Protein AF-A0A2P1G3Q3-F1 (afdb_monomer_lite)

Foldseek 3Di:
DPPVVVVVVVVVVVVVVVVPDQDFDADDDDDRWTWGWDDDPPQQKIWTQTDLDPFKDFDDKDKCPCVVVVVHDAPDPFKIKIFTKIWGDDDPDDIDIDGQKIKIKGLDPDDDPQWAWLDDDPSITITIHGCDLVNVVVVCVVVVVDDPVVNVVVNVVNVSCVVSSVRRSVRMDGHDD

pLDDT: mean 75.03, std 15.52, range [39.09, 95.56]

Radius of gyration: 19.31 Å; chains: 1; bounding box: 64×49×43 Å

Sequence (177 aa):
MKKKVFISVLLLLSILTLTSCNRKEKNMETNNRDYYLYKNDVYGFTLEIPEWNYNIQLFNVNDDSDSEKYGYEKQNDDATTINFMILRREKDLDISFYTAFELIVSEKSNLDSNLIKLGEKDGKTYYYKELKEDDVMKEIKDRKDSDDKYIARIKNLIKELEPMHKEIMNSFKFIDA

Secondary structure (DSSP, 8-state):
--HHHHHHHHHHHHHHTTS----EE--SSS----EEEEEETTTTEEEEEE--BTTEEEEEEEEGGGHHHHT---SBTTEEEEEEEEEE--SSS--EEEEEEEEEEESSS---TTSEEEEEETTEEEEEEE--HHHHHHHHHHTT---HHHHHHHHHHHHHHHHHHHHHHHH-EEPP-

Structure (mmCIF, N/CA/C/O backbone):
data_AF-A0A2P1G3Q3-F1
#
_entry.id   AF-A0A2P1G3Q3-F1
#
loop_
_atom_site.group_PDB
_atom_site.id
_atom_site.type_symbol
_atom_site.label_atom_id
_atom_site.label_alt_id
_atom_site.label_comp_id
_atom_site.label_asym_id
_atom_site.label_entity_id
_atom_site.label_seq_id
_atom_site.pdbx_PDB_ins_code
_atom_site.Cartn_x
_atom_site.Cartn_y
_atom_site.Cartn_z
_atom_site.occupancy
_atom_site.B_iso_or_equiv
_atom_site.auth_seq_id
_atom_site.auth_comp_id
_atom_site.auth_asym_id
_atom_site.auth_atom_id
_atom_site.pdbx_PDB_model_num
ATOM 1 N N . MET A 1 1 ? -42.011 -30.951 -9.380 1.00 48.34 1 MET A N 1
ATOM 2 C CA . MET A 1 1 ? -41.636 -29.620 -8.840 1.00 48.34 1 MET A CA 1
ATOM 3 C C . MET A 1 1 ? -40.128 -29.431 -8.571 1.00 48.34 1 MET A C 1
ATOM 5 O O . MET A 1 1 ? -39.776 -28.473 -7.907 1.00 48.34 1 MET A O 1
ATOM 9 N N . LYS A 1 2 ? -39.208 -30.253 -9.117 1.00 48.69 2 LYS A N 1
ATOM 10 C CA . LYS A 1 2 ? -37.757 -30.142 -8.818 1.00 48.69 2 LYS A CA 1
ATOM 11 C C . LYS A 1 2 ? -36.919 -29.365 -9.856 1.00 48.69 2 LYS A C 1
ATOM 13 O O . LYS A 1 2 ? -35.884 -28.822 -9.507 1.00 48.69 2 LYS A O 1
ATOM 18 N N . LYS A 1 3 ? -37.377 -29.247 -11.113 1.00 47.38 3 LYS A N 1
ATOM 19 C CA . LYS A 1 3 ? -36.618 -28.565 -12.188 1.00 47.38 3 LYS A CA 1
ATOM 20 C C . LYS A 1 3 ? -36.733 -27.030 -12.182 1.00 47.38 3 LYS A C 1
ATOM 22 O O . LYS A 1 3 ? -35.817 -26.362 -12.637 1.00 47.38 3 LYS A O 1
ATOM 27 N N . LYS A 1 4 ? -37.826 -26.466 -11.646 1.00 48.50 4 LYS A N 1
ATOM 28 C CA . LYS A 1 4 ? -38.052 -25.004 -11.617 1.00 48.50 4 LYS A CA 1
ATOM 29 C C . LYS A 1 4 ? -37.240 -24.289 -10.527 1.00 48.50 4 LYS A C 1
ATOM 31 O O . LYS A 1 4 ? -36.792 -23.174 -10.747 1.00 48.50 4 LYS A O 1
ATOM 36 N N . VAL A 1 5 ? -36.999 -24.955 -9.393 1.00 56.22 5 VAL A N 1
ATOM 37 C CA . VAL A 1 5 ? -36.184 -24.410 -8.290 1.00 56.22 5 VAL A CA 1
ATOM 38 C C . VAL A 1 5 ? -34.711 -24.311 -8.69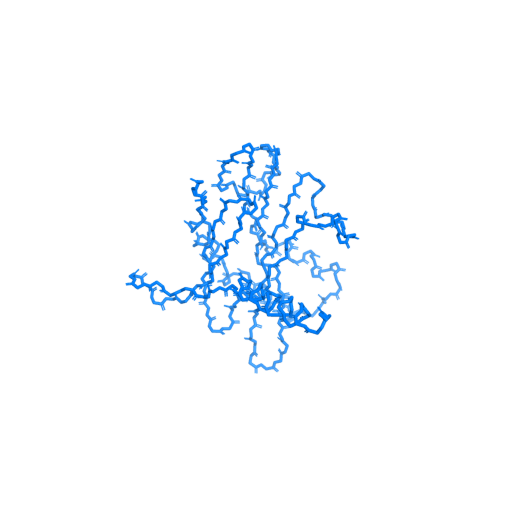6 1.00 56.22 5 VAL A C 1
ATOM 40 O O . VAL A 1 5 ? -34.056 -23.322 -8.395 1.00 56.22 5 VAL A O 1
ATOM 43 N N . PHE A 1 6 ? -34.215 -25.286 -9.464 1.00 54.47 6 PHE A N 1
ATOM 44 C CA . PHE A 1 6 ? -32.812 -25.330 -9.884 1.00 54.47 6 PHE A CA 1
ATOM 45 C C . PHE A 1 6 ? -32.426 -24.155 -10.794 1.00 54.47 6 PHE A C 1
ATOM 47 O O . PHE A 1 6 ? -31.353 -23.583 -10.645 1.00 54.47 6 PHE A O 1
ATOM 54 N N . ILE A 1 7 ? -33.333 -23.747 -11.689 1.00 60.00 7 ILE A N 1
ATOM 55 C CA . ILE A 1 7 ? -33.115 -22.609 -12.594 1.00 60.00 7 ILE A CA 1
ATOM 56 C C . ILE A 1 7 ? -33.114 -21.287 -11.815 1.00 60.00 7 ILE A C 1
ATOM 58 O O . ILE A 1 7 ? -32.296 -20.419 -12.097 1.00 60.00 7 ILE A O 1
ATOM 62 N N . SER A 1 8 ? -33.972 -21.150 -10.798 1.00 58.31 8 SER A N 1
ATOM 63 C CA . SER A 1 8 ? -34.024 -19.937 -9.972 1.00 58.31 8 SER A CA 1
ATOM 64 C C . SER A 1 8 ? -32.768 -19.757 -9.116 1.00 58.31 8 SER A C 1
ATOM 66 O O . SER A 1 8 ? -32.310 -18.632 -8.947 1.00 58.31 8 SER A O 1
ATOM 68 N N . VAL A 1 9 ? -32.195 -20.851 -8.603 1.00 58.84 9 VAL A N 1
ATOM 69 C CA . VAL A 1 9 ? -30.947 -20.818 -7.822 1.00 58.84 9 VAL A CA 1
ATOM 70 C C . VAL A 1 9 ? -29.749 -20.496 -8.721 1.00 58.84 9 VAL A C 1
ATOM 72 O O . VAL A 1 9 ? -28.914 -19.680 -8.341 1.00 58.84 9 VAL A O 1
ATOM 75 N N . LEU A 1 10 ? -29.699 -21.049 -9.942 1.00 56.84 10 LEU A N 1
ATOM 76 C CA . LEU A 1 10 ? -28.637 -20.735 -10.907 1.00 56.84 10 LEU A CA 1
ATOM 77 C C . 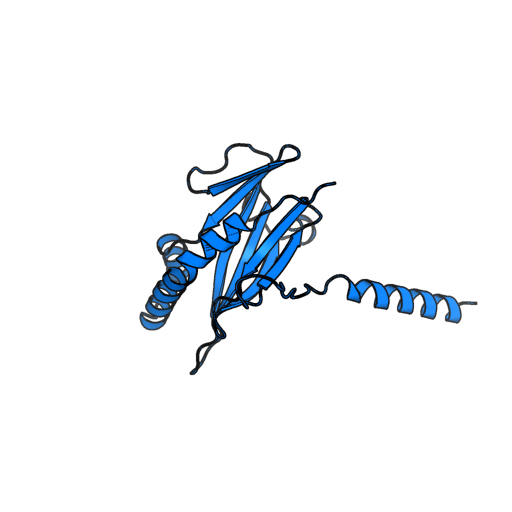LEU A 1 10 ? -28.667 -19.261 -11.351 1.00 56.84 10 LEU A C 1
ATOM 79 O O . LEU A 1 10 ? -27.616 -18.641 -11.496 1.00 56.84 10 LEU A O 1
ATOM 83 N N . LEU A 1 11 ? -29.866 -18.692 -11.531 1.00 56.50 11 LEU A N 1
ATOM 84 C CA . LEU A 1 11 ? -30.028 -17.290 -11.926 1.00 56.50 11 LEU A CA 1
ATOM 85 C C . LEU A 1 11 ? -29.570 -16.331 -10.811 1.00 56.50 11 LEU A C 1
ATOM 87 O O . LEU A 1 11 ? -28.879 -15.358 -11.089 1.00 56.50 11 LEU A O 1
ATOM 91 N N . LEU A 1 12 ? -29.886 -16.633 -9.547 1.00 55.72 12 LEU A N 1
ATOM 92 C CA . LEU A 1 12 ? -29.455 -15.836 -8.389 1.00 55.72 12 LEU A CA 1
ATOM 93 C C . LEU A 1 12 ? -27.932 -15.858 -8.185 1.00 55.72 12 LEU A C 1
ATOM 95 O O . LEU A 1 12 ? -27.343 -14.818 -7.901 1.00 55.72 12 LEU A O 1
ATOM 99 N N . LEU A 1 13 ? -27.285 -17.005 -8.408 1.00 54.66 13 LEU A N 1
ATOM 100 C CA . LEU A 1 13 ? -25.822 -17.122 -8.370 1.00 54.66 13 LEU A CA 1
ATOM 101 C C . LEU A 1 13 ? -25.134 -16.319 -9.485 1.00 54.66 13 LEU A C 1
ATOM 103 O O . LEU A 1 13 ? -24.079 -15.741 -9.246 1.00 54.66 13 LEU A O 1
ATOM 107 N N . SER A 1 14 ? -25.748 -16.214 -10.669 1.00 51.97 14 SER A N 1
ATOM 108 C CA . SER A 1 14 ? -25.191 -15.421 -11.778 1.00 51.97 14 SER A CA 1
ATOM 109 C C . SER A 1 14 ? -25.272 -13.901 -11.572 1.00 51.97 14 SER A C 1
ATOM 111 O O . SER A 1 14 ? -24.485 -13.157 -12.152 1.00 51.97 14 SER A O 1
ATOM 113 N N . ILE A 1 15 ? -26.190 -13.427 -10.721 1.00 54.56 15 ILE A N 1
ATOM 114 C CA . ILE A 1 15 ? -26.320 -11.998 -10.390 1.00 54.56 15 ILE A CA 1
ATOM 115 C C . ILE A 1 15 ? -25.287 -11.594 -9.321 1.00 54.56 15 ILE A C 1
ATOM 117 O O . ILE A 1 15 ? -24.786 -10.473 -9.343 1.00 54.56 15 ILE A O 1
ATOM 121 N N . LEU A 1 16 ? -24.897 -12.521 -8.437 1.00 47.84 16 LEU A N 1
ATOM 122 C CA . LEU A 1 16 ? -23.888 -12.288 -7.393 1.00 47.84 16 LEU A CA 1
ATOM 123 C C . LEU A 1 16 ? -22.453 -12.180 -7.936 1.00 47.84 16 LEU A C 1
ATOM 125 O O . LEU A 1 16 ? -21.608 -11.555 -7.302 1.00 47.84 16 LEU A O 1
ATOM 129 N N . THR A 1 17 ? -22.162 -12.717 -9.124 1.00 49.97 17 THR A N 1
ATOM 130 C CA . THR A 1 17 ? -20.830 -12.592 -9.746 1.00 49.97 17 THR A CA 1
ATOM 131 C C . THR A 1 17 ? -20.583 -11.241 -10.427 1.00 49.97 17 THR A C 1
ATOM 133 O O . THR A 1 17 ? -19.487 -11.010 -10.926 1.00 49.97 17 THR A O 1
ATOM 136 N N . LEU A 1 18 ? -21.569 -10.335 -10.458 1.00 43.16 18 LEU A N 1
ATOM 137 C CA . LEU A 1 18 ? -21.443 -9.014 -11.093 1.00 43.16 18 LEU A CA 1
ATOM 138 C C . LEU A 1 18 ? -21.057 -7.884 -10.123 1.00 43.16 18 LEU A C 1
ATOM 140 O O . LEU A 1 18 ? -20.738 -6.791 -10.581 1.00 43.16 18 LEU A O 1
ATOM 144 N N . THR A 1 19 ? -21.052 -8.119 -8.806 1.00 45.12 19 THR A N 1
ATOM 145 C CA . THR A 1 19 ? -20.744 -7.075 -7.806 1.00 45.12 19 THR A CA 1
ATOM 146 C C . THR A 1 19 ? -19.301 -7.079 -7.302 1.00 45.12 19 THR A C 1
ATOM 148 O O . THR A 1 19 ? -18.917 -6.153 -6.601 1.00 45.12 19 THR A O 1
ATOM 151 N N . SER A 1 20 ? -18.470 -8.047 -7.700 1.00 39.16 20 SER A N 1
ATOM 152 C CA . SER A 1 20 ? -17.010 -7.989 -7.503 1.00 39.16 20 SER A CA 1
ATOM 153 C C . SER A 1 20 ? -16.316 -7.682 -8.830 1.00 39.16 20 SER A C 1
ATOM 155 O O . SER A 1 20 ? -15.470 -8.417 -9.326 1.00 39.16 20 SER A O 1
ATOM 157 N N . CYS A 1 21 ? -16.742 -6.597 -9.471 1.00 39.09 21 CYS A N 1
ATOM 158 C CA . CYS A 1 21 ? -16.007 -6.025 -10.584 1.00 39.09 21 CYS A CA 1
ATOM 159 C C . CYS A 1 21 ? -15.434 -4.710 -10.072 1.00 39.09 21 CYS A C 1
ATOM 161 O O . CYS A 1 21 ? -16.165 -3.730 -9.945 1.00 39.09 21 CYS A O 1
ATOM 163 N N . ASN A 1 22 ? -14.145 -4.707 -9.732 1.00 47.06 22 ASN A N 1
ATOM 164 C CA . ASN A 1 22 ? -13.427 -3.486 -9.397 1.00 47.06 22 ASN A CA 1
ATOM 165 C C . ASN A 1 22 ? -13.568 -2.498 -10.562 1.00 47.06 22 ASN A C 1
ATOM 167 O O . ASN A 1 22 ? -12.972 -2.680 -11.628 1.00 47.06 22 ASN A O 1
ATOM 171 N N . ARG A 1 23 ? -14.448 -1.511 -10.404 1.00 46.09 23 ARG A N 1
ATOM 172 C CA . ARG A 1 23 ? -14.836 -0.605 -11.479 1.00 46.09 23 ARG A CA 1
ATOM 173 C C . ARG A 1 23 ? -13.802 0.511 -11.561 1.00 46.09 23 ARG A C 1
ATOM 175 O O . ARG A 1 23 ? -13.593 1.232 -10.593 1.00 46.09 23 ARG A O 1
ATOM 182 N N . LYS A 1 24 ? -13.169 0.661 -12.727 1.00 54.00 24 LYS A N 1
ATOM 183 C CA . LYS A 1 24 ? -12.397 1.866 -13.051 1.00 54.00 24 LYS A CA 1
ATOM 184 C C . LYS A 1 24 ? -13.372 3.036 -13.152 1.00 54.00 24 LYS A C 1
ATOM 186 O O . LYS A 1 24 ? -14.299 2.989 -13.966 1.00 54.00 24 LYS A O 1
ATOM 191 N N . GLU A 1 25 ? -13.187 4.051 -12.322 1.00 48.28 25 GLU A N 1
ATOM 192 C CA . GLU A 1 25 ? -13.943 5.297 -12.395 1.00 48.28 25 GLU A CA 1
ATOM 193 C C . GLU A 1 25 ? -13.055 6.376 -13.012 1.00 48.28 25 GLU A C 1
ATOM 195 O O . GLU A 1 25 ? -11.851 6.426 -12.777 1.00 48.28 25 GLU A O 1
ATOM 200 N N . LYS A 1 26 ? -13.644 7.205 -13.874 1.00 41.94 26 LYS A N 1
ATOM 201 C CA . LYS A 1 26 ? -12.957 8.311 -14.538 1.00 41.94 26 LYS A CA 1
ATOM 202 C C . LYS A 1 26 ? -13.552 9.602 -14.004 1.00 41.94 26 LYS A C 1
ATOM 204 O O . LYS A 1 26 ? -14.747 9.828 -14.189 1.00 41.94 26 LYS A O 1
ATOM 209 N N . ASN A 1 27 ? -12.739 10.430 -13.351 1.00 40.22 27 ASN A N 1
ATOM 210 C CA . ASN A 1 27 ? -13.210 11.705 -12.821 1.00 40.22 27 ASN A CA 1
ATOM 211 C C . ASN A 1 27 ? -13.251 12.774 -13.916 1.00 40.22 27 ASN A C 1
ATOM 213 O O . ASN A 1 27 ? -12.408 12.802 -14.815 1.00 40.22 27 ASN A O 1
ATOM 217 N N . MET A 1 28 ? -14.252 13.650 -13.834 1.00 41.62 28 MET A N 1
ATOM 218 C CA . MET A 1 28 ? -14.538 14.672 -14.839 1.00 41.62 28 MET A CA 1
ATOM 219 C C . MET A 1 28 ? -14.186 16.079 -14.351 1.00 41.62 28 MET A C 1
ATOM 221 O O . MET A 1 28 ? -14.828 17.018 -14.781 1.00 41.62 28 MET A O 1
ATOM 225 N N . GLU A 1 29 ? -13.193 16.268 -13.479 1.00 46.12 29 GLU A N 1
ATOM 226 C CA . GLU A 1 29 ? -12.663 17.613 -13.223 1.00 46.12 29 GLU A CA 1
ATOM 227 C C . GLU A 1 29 ? -11.240 17.579 -12.635 1.00 46.12 29 GLU A C 1
ATOM 229 O O . GLU A 1 29 ? -10.985 17.023 -11.573 1.00 46.12 29 GLU A O 1
ATOM 234 N N . THR A 1 30 ? -10.317 18.206 -13.375 1.00 39.78 30 THR A N 1
ATOM 235 C CA . THR A 1 30 ? -8.884 18.454 -13.102 1.00 39.78 30 THR A CA 1
ATOM 236 C C . THR A 1 30 ? -7.948 17.229 -13.021 1.00 39.78 30 THR A C 1
ATOM 238 O O . THR A 1 30 ? -7.862 16.539 -12.019 1.00 39.78 30 THR A O 1
ATOM 241 N N . ASN A 1 31 ? -7.162 17.046 -14.095 1.00 40.69 31 ASN A N 1
ATOM 242 C CA . ASN A 1 31 ? -6.247 15.941 -14.437 1.00 40.69 31 ASN A CA 1
ATOM 243 C C . ASN A 1 31 ? -6.914 14.661 -14.970 1.00 40.69 31 ASN A C 1
ATOM 245 O O . ASN A 1 31 ? -7.439 13.820 -14.259 1.00 40.69 31 ASN A O 1
ATOM 249 N N . ASN A 1 32 ? -6.808 14.516 -16.289 1.00 47.00 32 ASN A N 1
ATOM 250 C CA . ASN A 1 32 ? -7.388 13.496 -17.162 1.00 47.00 32 ASN A CA 1
ATOM 251 C C . ASN A 1 32 ? -6.726 12.099 -17.004 1.00 47.00 32 ASN A C 1
ATOM 253 O O . ASN A 1 32 ? -6.432 11.454 -18.011 1.00 47.00 32 ASN A O 1
ATOM 257 N N . ARG A 1 33 ? -6.392 11.667 -15.779 1.00 62.25 33 ARG A N 1
ATOM 258 C CA . ARG A 1 33 ? -5.777 10.355 -15.509 1.00 62.25 33 ARG A CA 1
ATOM 259 C C 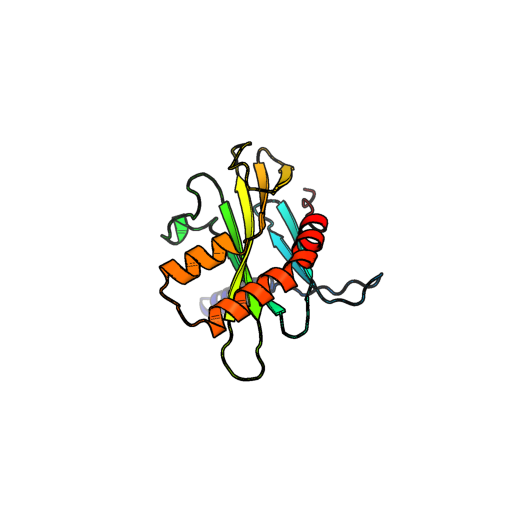. ARG A 1 33 ? -6.826 9.366 -15.011 1.00 62.25 33 ARG A C 1
ATOM 261 O O . ARG A 1 33 ? -7.627 9.691 -14.140 1.00 62.25 33 ARG A O 1
ATOM 268 N N . ASP A 1 34 ? -6.803 8.164 -15.578 1.00 74.75 34 ASP A N 1
ATOM 269 C CA . ASP A 1 34 ? -7.607 7.048 -15.092 1.00 74.75 34 ASP A CA 1
ATOM 270 C C . ASP A 1 34 ? -7.046 6.579 -13.738 1.00 74.75 34 ASP A C 1
ATOM 272 O O . ASP A 1 34 ? -5.831 6.589 -13.522 1.00 74.75 34 ASP A O 1
ATOM 276 N N . TYR A 1 35 ? -7.919 6.176 -12.819 1.00 81.19 35 TYR A N 1
ATOM 277 C CA . TYR A 1 35 ? -7.532 5.599 -11.534 1.00 81.19 35 TYR A CA 1
ATOM 278 C C . TYR A 1 35 ? -8.346 4.338 -11.249 1.00 81.19 35 TYR A C 1
ATOM 280 O O . TYR A 1 35 ? -9.409 4.081 -11.822 1.00 81.19 35 TYR A O 1
ATOM 288 N N . TYR A 1 36 ? -7.816 3.526 -10.348 1.00 85.19 36 TYR A N 1
ATOM 289 C CA . TYR A 1 36 ? -8.514 2.405 -9.755 1.00 85.19 36 TYR A CA 1
ATOM 290 C C . TYR A 1 36 ? -9.020 2.821 -8.374 1.00 85.19 36 TYR A C 1
ATOM 292 O O . TYR A 1 36 ? -8.227 3.200 -7.513 1.00 85.19 36 TYR A O 1
ATOM 300 N N . LEU A 1 37 ? -10.334 2.757 -8.161 1.00 90.06 37 LEU A N 1
ATOM 301 C CA . LEU A 1 37 ? -10.927 2.978 -6.847 1.00 90.06 37 LEU A CA 1
ATOM 302 C C . LEU A 1 37 ? -10.927 1.659 -6.074 1.00 90.06 37 LEU A C 1
ATOM 304 O O . LEU A 1 37 ? -11.700 0.752 -6.387 1.00 90.06 37 LEU A O 1
ATOM 308 N N . TYR A 1 38 ? -10.076 1.557 -5.059 1.00 89.56 38 TYR A N 1
ATOM 309 C CA . TYR A 1 38 ? -10.156 0.473 -4.092 1.00 89.56 38 TYR A CA 1
ATOM 310 C C . TYR A 1 38 ? -11.154 0.850 -3.002 1.00 89.56 38 TYR A C 1
ATOM 312 O O . TYR A 1 38 ? -11.027 1.902 -2.376 1.00 89.56 38 TYR A O 1
ATOM 320 N N . LYS A 1 39 ? -12.135 -0.017 -2.760 1.00 90.75 39 LYS A N 1
ATOM 321 C CA . LYS A 1 39 ? -13.118 0.127 -1.687 1.00 90.75 39 LYS A CA 1
ATOM 322 C C . LYS A 1 39 ? -13.064 -1.119 -0.818 1.00 90.75 39 LYS A C 1
ATOM 324 O O . LYS A 1 39 ? -13.244 -2.221 -1.330 1.00 90.75 39 LYS A O 1
ATOM 329 N N . ASN A 1 40 ? -12.851 -0.940 0.480 1.00 88.88 40 ASN A N 1
ATOM 330 C CA . ASN A 1 40 ? -12.916 -2.023 1.448 1.00 88.88 40 ASN A CA 1
ATOM 331 C C . ASN A 1 40 ? -14.045 -1.737 2.441 1.00 88.88 40 ASN A C 1
ATOM 333 O O . ASN A 1 40 ? -13.922 -0.879 3.312 1.00 88.88 40 ASN A O 1
ATOM 337 N N . ASP A 1 41 ? -15.160 -2.451 2.279 1.00 87.56 41 ASP A N 1
ATOM 338 C CA . ASP A 1 41 ? -16.348 -2.290 3.124 1.00 87.56 41 ASP A CA 1
ATOM 339 C C . ASP A 1 41 ? -16.176 -2.921 4.515 1.00 87.56 41 ASP A C 1
ATOM 341 O O . ASP A 1 41 ? -16.826 -2.490 5.462 1.00 87.56 41 ASP A O 1
ATOM 345 N N . VAL A 1 42 ? -15.278 -3.903 4.663 1.00 87.06 42 VAL A N 1
ATOM 346 C CA . VAL A 1 42 ? -14.988 -4.562 5.950 1.00 87.06 42 VAL A CA 1
ATOM 347 C C . VAL A 1 42 ? -14.294 -3.594 6.909 1.00 87.06 42 VAL A C 1
ATOM 349 O O . VAL A 1 42 ? -14.643 -3.521 8.085 1.00 87.06 42 VAL A O 1
ATOM 352 N N . TYR A 1 43 ? -13.341 -2.822 6.391 1.00 88.06 43 TYR A N 1
ATOM 353 C CA . TYR A 1 43 ? -12.571 -1.836 7.147 1.00 88.06 43 TYR A CA 1
ATOM 354 C C . TYR A 1 43 ? -13.017 -0.388 6.887 1.00 88.06 43 TYR A C 1
ATOM 356 O O . TYR A 1 43 ? -12.407 0.547 7.395 1.00 88.06 43 TYR A O 1
ATOM 364 N N . GLY A 1 44 ? -14.078 -0.174 6.109 1.00 90.88 44 GLY A N 1
ATOM 365 C CA . GLY A 1 44 ? -14.731 1.127 5.965 1.00 90.88 44 GLY A CA 1
ATOM 366 C C . GLY A 1 44 ? -13.854 2.231 5.365 1.00 90.88 44 GLY A C 1
ATOM 367 O O . GLY A 1 44 ? -13.874 3.357 5.867 1.00 90.88 44 GLY A O 1
ATOM 368 N N . PHE A 1 45 ? -13.096 1.950 4.300 1.00 93.06 45 PHE A N 1
ATOM 369 C CA . PHE A 1 45 ? -12.284 2.968 3.620 1.00 93.06 45 PHE A CA 1
ATOM 370 C C . PHE A 1 45 ? -12.260 2.833 2.091 1.00 93.06 45 PHE A C 1
ATOM 372 O O . PHE A 1 45 ? -12.539 1.777 1.518 1.00 93.06 45 PHE A O 1
ATOM 379 N N . THR A 1 46 ? -11.877 3.926 1.431 1.00 93.75 46 THR A N 1
ATOM 380 C CA . THR A 1 46 ? -11.586 4.003 -0.004 1.00 93.75 46 THR A CA 1
ATOM 381 C C . THR A 1 46 ? -10.199 4.578 -0.266 1.00 93.75 46 THR A C 1
ATOM 383 O O . THR A 1 46 ? -9.706 5.395 0.513 1.00 93.75 46 THR A O 1
ATOM 386 N N . LEU A 1 47 ? -9.608 4.193 -1.395 1.00 92.25 47 LEU A N 1
ATOM 387 C CA . LEU A 1 47 ? -8.316 4.669 -1.878 1.00 92.25 47 LEU A CA 1
ATOM 388 C C . LEU A 1 47 ? -8.351 4.807 -3.406 1.00 92.25 47 LEU A C 1
ATOM 390 O O . LEU A 1 47 ? -8.798 3.889 -4.094 1.00 92.25 47 LEU A O 1
ATOM 394 N N . GLU A 1 48 ? -7.854 5.917 -3.945 1.00 90.81 48 GLU A N 1
ATOM 395 C CA . GLU A 1 48 ? -7.685 6.109 -5.387 1.00 90.81 48 GLU A CA 1
ATOM 396 C C . GLU A 1 48 ? -6.237 5.783 -5.770 1.00 90.81 48 GLU A C 1
ATOM 398 O O . GLU A 1 48 ? -5.283 6.391 -5.287 1.00 90.81 48 GLU A O 1
ATOM 403 N N . ILE A 1 49 ? -6.066 4.792 -6.642 1.00 87.31 49 ILE A N 1
ATOM 404 C CA . ILE A 1 49 ? -4.761 4.336 -7.119 1.00 87.31 49 ILE A CA 1
ATOM 405 C C . ILE A 1 49 ? -4.609 4.822 -8.562 1.00 87.31 49 ILE A C 1
ATOM 407 O O . ILE A 1 49 ? -5.251 4.258 -9.455 1.00 87.31 49 ILE A O 1
ATOM 411 N N . PRO A 1 50 ? -3.818 5.875 -8.821 1.00 81.88 50 PRO A N 1
ATOM 412 C CA . PRO A 1 50 ? -3.721 6.453 -10.154 1.00 81.88 50 PRO A CA 1
ATOM 413 C C . PRO A 1 50 ? -3.018 5.491 -11.120 1.00 81.88 50 PRO A C 1
ATOM 415 O O . PRO A 1 50 ? -2.058 4.809 -10.757 1.00 81.88 50 PRO A O 1
ATOM 418 N N . GLU A 1 51 ? -3.448 5.466 -12.385 1.00 78.75 51 GLU A N 1
ATOM 419 C CA . GLU A 1 51 ? -2.608 4.909 -13.445 1.00 78.75 51 GLU A CA 1
ATOM 420 C C . GLU A 1 51 ? -1.423 5.853 -13.668 1.00 78.75 51 GLU A C 1
ATOM 422 O O . GLU A 1 51 ? -1.586 7.013 -14.057 1.00 78.75 51 GLU A O 1
ATOM 427 N N . TRP A 1 52 ? -0.214 5.362 -13.399 1.00 74.88 52 TRP A N 1
ATOM 428 C CA . TRP A 1 52 ? 0.972 6.211 -13.426 1.00 74.88 52 TRP A CA 1
ATOM 429 C C . TRP A 1 52 ? 1.431 6.495 -14.858 1.00 74.88 52 TRP A C 1
ATOM 431 O O . TRP A 1 52 ? 1.583 7.641 -15.285 1.00 74.88 52 TRP A O 1
ATOM 441 N N . ASN A 1 53 ? 1.614 5.429 -15.635 1.00 71.12 53 ASN A N 1
ATOM 442 C CA . ASN A 1 53 ? 1.855 5.483 -17.070 1.00 71.12 53 ASN A CA 1
ATOM 443 C C . ASN A 1 53 ? 1.297 4.209 -17.728 1.00 71.12 53 ASN A C 1
ATOM 445 O O . ASN A 1 53 ? 0.947 3.254 -17.040 1.00 71.12 53 ASN A O 1
ATOM 449 N N . TYR A 1 54 ? 1.246 4.158 -19.064 1.00 61.38 54 TYR A N 1
ATOM 450 C CA . TYR A 1 54 ? 0.705 3.000 -19.803 1.00 61.38 54 TYR A CA 1
ATOM 451 C C . TYR A 1 54 ? 1.370 1.656 -19.441 1.00 61.38 54 TYR A C 1
ATOM 453 O O . TYR A 1 54 ? 0.816 0.587 -19.705 1.00 61.38 54 TYR A O 1
ATOM 461 N N . ASN A 1 55 ? 2.563 1.708 -18.850 1.00 71.94 55 ASN A N 1
ATOM 462 C CA . ASN A 1 55 ? 3.352 0.546 -18.495 1.00 71.94 55 ASN A CA 1
ATOM 463 C C . ASN A 1 55 ? 3.256 0.179 -17.012 1.00 71.94 55 ASN A C 1
ATOM 465 O O . ASN A 1 55 ? 3.637 -0.937 -16.703 1.00 71.94 55 ASN A O 1
ATOM 469 N N . ILE A 1 56 ? 2.776 1.042 -16.113 1.00 73.88 56 ILE A N 1
ATOM 470 C CA . ILE A 1 56 ? 2.716 0.791 -14.665 1.00 73.88 56 ILE A CA 1
ATOM 471 C C . ILE A 1 56 ? 1.264 0.878 -14.208 1.00 73.88 56 ILE A C 1
ATOM 473 O O . ILE A 1 56 ? 0.663 1.953 -14.217 1.00 73.88 56 ILE A O 1
ATOM 477 N N . GLN A 1 57 ? 0.704 -0.262 -13.814 1.00 78.94 57 GLN A N 1
ATOM 478 C CA . GLN A 1 57 ? -0.702 -0.378 -13.426 1.00 78.94 57 GLN A CA 1
ATOM 479 C C . GLN A 1 57 ? -0.861 -1.278 -12.206 1.00 78.94 57 GLN A C 1
ATOM 481 O O . GLN A 1 57 ? -0.048 -2.172 -11.990 1.00 78.94 57 GLN A O 1
ATOM 486 N N . LEU A 1 58 ? -1.936 -1.087 -11.438 1.00 81.69 58 LEU A N 1
ATOM 487 C CA . LEU A 1 58 ? -2.321 -2.046 -10.406 1.00 81.69 58 LEU A CA 1
ATOM 488 C C . LEU A 1 58 ? -2.585 -3.415 -11.052 1.00 81.69 58 LEU A C 1
ATOM 490 O O . LEU A 1 58 ? -3.363 -3.526 -12.000 1.00 81.69 58 LEU A O 1
ATOM 494 N N . PHE A 1 59 ? -1.920 -4.442 -10.536 1.00 80.00 59 PHE A N 1
ATOM 495 C CA . PHE A 1 59 ? -2.052 -5.824 -10.978 1.00 80.00 59 PHE A CA 1
ATOM 496 C C . PHE A 1 59 ? -3.014 -6.610 -10.098 1.00 80.00 59 PHE A C 1
ATOM 498 O O . PHE A 1 59 ? -3.935 -7.249 -10.601 1.00 80.00 59 PHE A O 1
ATOM 505 N N . ASN A 1 60 ? -2.767 -6.583 -8.788 1.00 80.06 60 ASN A N 1
ATOM 506 C CA . ASN A 1 60 ? -3.500 -7.381 -7.822 1.00 80.06 60 ASN A CA 1
ATOM 507 C C . ASN A 1 60 ? -3.503 -6.705 -6.449 1.00 80.06 60 ASN A C 1
ATOM 509 O O . ASN A 1 60 ? -2.623 -5.900 -6.142 1.00 80.06 60 ASN A O 1
ATOM 513 N N . VAL A 1 61 ? -4.480 -7.068 -5.626 1.00 82.88 61 VAL A N 1
ATOM 514 C CA . VAL A 1 61 ? -4.559 -6.687 -4.217 1.00 82.88 61 VAL A CA 1
ATOM 515 C C . VAL A 1 61 ? -4.700 -7.969 -3.409 1.00 82.88 61 VAL A C 1
ATOM 517 O O . VAL A 1 61 ? -5.618 -8.746 -3.660 1.00 82.88 61 VAL A O 1
ATOM 520 N N . ASN A 1 62 ? -3.779 -8.209 -2.479 1.00 83.62 62 ASN A N 1
ATOM 521 C CA . ASN A 1 62 ? -3.819 -9.370 -1.597 1.00 83.62 62 ASN A CA 1
ATOM 522 C C . ASN A 1 62 ? -4.134 -8.919 -0.170 1.00 83.62 62 ASN A C 1
ATOM 524 O O . ASN A 1 62 ? -3.319 -8.241 0.446 1.00 83.62 62 ASN A O 1
ATOM 528 N N . ASP A 1 63 ? -5.313 -9.281 0.322 1.00 83.81 63 ASP A N 1
ATOM 529 C CA . ASP A 1 63 ? -5.825 -8.925 1.646 1.00 83.81 63 ASP A CA 1
ATOM 530 C C . ASP A 1 63 ? -5.760 -10.164 2.553 1.00 83.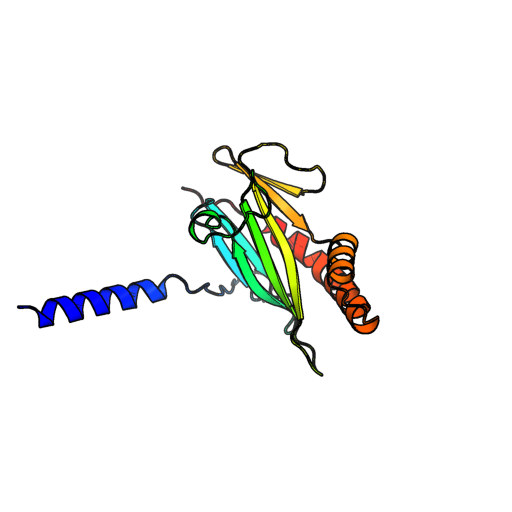81 63 ASP A C 1
ATOM 532 O O . ASP A 1 63 ? -6.367 -11.198 2.255 1.00 83.81 63 ASP A O 1
ATOM 536 N N . ASP A 1 64 ? -4.991 -10.085 3.642 1.00 82.81 64 ASP A N 1
ATOM 537 C CA . ASP A 1 64 ? -4.803 -11.207 4.567 1.00 82.81 64 ASP A CA 1
ATOM 538 C C . ASP A 1 64 ? -5.866 -11.308 5.677 1.00 82.81 64 ASP A C 1
ATOM 540 O O . ASP A 1 64 ? -5.742 -12.143 6.574 1.00 82.81 64 ASP A O 1
ATOM 544 N N . SER A 1 65 ? -6.949 -10.527 5.601 1.00 80.12 65 SER A N 1
ATOM 545 C CA . SER A 1 65 ? -8.057 -10.564 6.570 1.00 80.12 65 SER A CA 1
ATOM 546 C C . SER A 1 65 ? -8.690 -11.949 6.732 1.00 80.12 65 SER A C 1
ATOM 548 O O . SER A 1 65 ? -9.023 -12.349 7.847 1.00 80.12 65 SER A O 1
ATOM 550 N N . ASP A 1 66 ? -8.800 -12.705 5.639 1.00 76.94 66 ASP A N 1
ATOM 551 C CA . ASP A 1 66 ? -9.374 -14.055 5.599 1.00 76.94 66 ASP A CA 1
ATOM 552 C C . ASP A 1 66 ? -8.305 -15.174 5.726 1.00 76.94 66 ASP A C 1
ATOM 554 O O . ASP A 1 66 ? -8.583 -16.345 5.450 1.00 76.94 66 ASP A O 1
ATOM 558 N N . SER A 1 67 ? -7.076 -14.857 6.140 1.00 77.31 67 SER A N 1
ATOM 559 C CA . SER A 1 67 ? -5.955 -15.814 6.182 1.00 77.31 67 SER A CA 1
ATOM 560 C C . SER A 1 67 ? -6.234 -17.087 6.976 1.00 77.31 67 SER A C 1
ATOM 562 O O . SER A 1 67 ? -6.019 -18.193 6.476 1.00 77.31 67 SER A O 1
ATOM 564 N N . GLU A 1 68 ? -6.835 -16.953 8.157 1.00 71.25 68 GLU A N 1
ATOM 565 C CA . GLU A 1 68 ? -7.229 -18.075 9.013 1.00 71.25 68 GLU A CA 1
ATOM 566 C C . GLU A 1 68 ? -8.256 -18.989 8.332 1.00 71.25 68 GLU A C 1
ATOM 568 O O . GLU A 1 68 ? -8.204 -20.212 8.462 1.00 71.25 68 GLU A O 1
ATOM 573 N N . LYS A 1 69 ? -9.176 -18.408 7.556 1.00 73.19 69 LYS A N 1
ATOM 574 C CA . LYS A 1 69 ? -10.225 -19.142 6.838 1.00 73.19 69 LYS A CA 1
ATOM 575 C C . LYS A 1 69 ? -9.665 -19.950 5.668 1.00 73.19 69 LYS A C 1
ATOM 577 O O . LYS A 1 69 ? -10.212 -21.004 5.342 1.00 73.19 69 LYS A O 1
ATOM 582 N N . TYR A 1 70 ? -8.596 -19.472 5.044 1.00 70.25 70 TYR A N 1
ATOM 583 C CA . TYR A 1 70 ? -7.956 -20.126 3.902 1.00 70.25 70 TYR A CA 1
ATOM 584 C C . TYR A 1 70 ? -6.662 -20.871 4.265 1.00 70.25 70 TYR A C 1
ATOM 586 O O . TYR A 1 70 ? -6.044 -21.473 3.387 1.00 70.25 70 TYR A O 1
ATOM 594 N N . GLY A 1 71 ? -6.280 -20.886 5.544 1.00 67.56 71 GLY A N 1
ATOM 595 C CA . GLY A 1 71 ? -5.148 -21.654 6.057 1.00 67.56 71 GLY A CA 1
ATOM 596 C C . GLY A 1 71 ? -3.773 -21.105 5.667 1.00 67.56 71 GLY A C 1
ATOM 597 O O . GLY A 1 71 ? -2.837 -21.895 5.556 1.00 67.56 71 GLY A O 1
ATOM 598 N N . TYR A 1 72 ? -3.645 -19.793 5.441 1.00 75.75 72 TYR A N 1
ATOM 599 C CA . TYR A 1 72 ? -2.348 -19.121 5.298 1.00 75.75 72 TYR A CA 1
ATOM 600 C C . TYR A 1 72 ? -2.028 -18.267 6.531 1.00 75.75 72 TYR A C 1
ATOM 602 O O . TYR A 1 72 ? -2.928 -17.839 7.249 1.00 75.75 72 TYR A O 1
ATOM 610 N N . GLU A 1 73 ? -0.741 -18.053 6.806 1.00 73.38 73 GLU A N 1
ATOM 611 C CA . GLU A 1 73 ? -0.291 -17.216 7.924 1.00 73.38 73 GLU A CA 1
ATOM 612 C C . GLU A 1 73 ? -0.492 -15.729 7.592 1.00 73.38 73 GLU A C 1
ATOM 614 O O . GLU A 1 73 ? -0.304 -15.310 6.444 1.00 73.38 73 GLU A O 1
ATOM 619 N N . LYS A 1 74 ? -0.893 -14.929 8.591 1.00 74.50 74 LYS A N 1
ATOM 620 C CA . LYS A 1 74 ? -0.930 -13.465 8.455 1.00 74.50 74 LYS A CA 1
ATOM 621 C C . LYS A 1 74 ? 0.486 -12.932 8.326 1.00 74.50 74 LYS A C 1
ATOM 623 O O . LYS A 1 74 ? 1.417 -13.469 8.920 1.00 74.50 74 LYS A O 1
ATOM 628 N N . GLN A 1 75 ? 0.639 -11.827 7.604 1.00 74.44 75 GLN A N 1
ATOM 629 C CA . GLN A 1 75 ? 1.924 -11.131 7.569 1.00 74.44 75 GLN A CA 1
ATOM 630 C C . GLN A 1 75 ? 2.230 -10.458 8.917 1.00 74.44 75 GLN A C 1
ATOM 632 O O . GLN A 1 75 ? 3.394 -10.312 9.286 1.00 74.44 75 GLN A O 1
ATOM 637 N N . ASN A 1 76 ? 1.186 -10.075 9.658 1.00 74.25 76 ASN A N 1
ATOM 638 C CA . ASN A 1 76 ? 1.266 -9.586 11.029 1.00 74.25 76 ASN A CA 1
ATOM 639 C C . ASN A 1 76 ? 0.220 -10.303 11.893 1.00 74.25 76 ASN A C 1
ATOM 641 O O . ASN A 1 76 ? -0.971 -10.212 11.616 1.00 74.25 76 ASN A O 1
ATOM 645 N N . ASP A 1 77 ? 0.637 -10.956 12.978 1.00 72.94 77 ASP A N 1
ATOM 646 C CA . ASP A 1 77 ? -0.291 -11.685 13.863 1.00 72.94 77 ASP A CA 1
ATOM 647 C C . ASP A 1 77 ? -1.382 -10.777 14.461 1.00 72.94 77 ASP A C 1
ATOM 649 O O . ASP A 1 77 ? -2.518 -11.197 14.672 1.00 72.94 77 ASP A O 1
ATOM 653 N N . ASP A 1 78 ? -1.037 -9.508 14.699 1.00 78.25 78 ASP A N 1
ATOM 654 C CA . ASP A 1 78 ? -1.878 -8.519 15.378 1.00 78.25 78 ASP A CA 1
ATOM 655 C C . ASP A 1 78 ? -2.518 -7.477 14.437 1.00 78.25 78 ASP A C 1
ATOM 657 O O . ASP A 1 78 ? -3.121 -6.509 14.909 1.00 78.25 78 ASP A O 1
ATOM 661 N N . ALA A 1 79 ? -2.349 -7.606 13.118 1.00 85.12 79 ALA A N 1
ATOM 662 C CA . ALA A 1 79 ? -2.844 -6.620 12.160 1.00 85.12 79 ALA A CA 1
ATOM 663 C C . ALA A 1 79 ? -3.197 -7.250 10.813 1.00 85.12 79 ALA A C 1
ATOM 665 O O . ALA A 1 79 ? -2.596 -8.230 10.388 1.00 85.12 79 ALA A O 1
ATOM 666 N N . THR A 1 80 ? -4.146 -6.643 10.109 1.00 89.00 80 THR A N 1
ATOM 667 C CA . THR A 1 80 ? -4.451 -7.016 8.727 1.00 89.00 80 THR A CA 1
ATOM 668 C C . THR A 1 80 ? -3.554 -6.240 7.784 1.00 89.00 80 THR A C 1
ATOM 670 O O . THR A 1 80 ? -3.464 -5.017 7.886 1.00 89.00 80 THR A O 1
ATOM 673 N N . THR A 1 81 ? -2.930 -6.941 6.847 1.00 89.50 81 THR A N 1
ATOM 674 C CA . THR A 1 81 ? -2.087 -6.380 5.797 1.00 89.50 81 THR A CA 1
ATOM 675 C C . THR A 1 81 ? -2.754 -6.570 4.437 1.00 89.50 81 THR A C 1
ATOM 677 O O . THR A 1 81 ? -3.115 -7.675 4.034 1.00 89.50 81 THR A O 1
ATOM 680 N N . ILE A 1 82 ? -2.905 -5.466 3.709 1.00 90.75 82 ILE A N 1
ATOM 681 C CA . ILE A 1 82 ? -3.446 -5.415 2.353 1.00 90.75 82 ILE A CA 1
ATOM 682 C C . ILE A 1 82 ? -2.319 -4.969 1.424 1.00 90.75 82 ILE A C 1
ATOM 684 O O . ILE A 1 82 ? -1.897 -3.812 1.440 1.00 90.75 82 ILE A O 1
ATOM 688 N N . ASN A 1 83 ? -1.833 -5.897 0.609 1.00 87.31 83 ASN A N 1
ATOM 689 C CA . ASN A 1 83 ? -0.700 -5.721 -0.288 1.00 87.31 83 ASN A CA 1
ATOM 690 C C . ASN A 1 83 ? -1.167 -5.289 -1.677 1.00 87.31 83 ASN A C 1
ATOM 692 O O . ASN A 1 83 ? -1.921 -6.009 -2.333 1.00 87.31 83 ASN A O 1
ATOM 696 N N . PHE A 1 84 ? -0.681 -4.144 -2.156 1.00 88.69 84 PHE A N 1
ATOM 697 C CA . PHE A 1 84 ? -1.020 -3.620 -3.478 1.00 88.69 84 PHE A CA 1
ATOM 698 C C . PHE A 1 84 ? 0.119 -3.895 -4.447 1.00 88.69 84 PHE A C 1
ATOM 700 O O . PHE A 1 84 ? 1.194 -3.298 -4.364 1.00 88.69 84 PHE A O 1
ATOM 707 N N . MET A 1 85 ? -0.120 -4.816 -5.377 1.00 84.25 85 MET A N 1
ATOM 708 C CA . MET A 1 85 ? 0.866 -5.243 -6.358 1.00 84.25 85 MET A CA 1
ATOM 709 C C . MET A 1 85 ? 0.689 -4.483 -7.660 1.00 84.25 85 MET A C 1
ATOM 711 O O . MET A 1 85 ? -0.416 -4.404 -8.197 1.00 84.25 85 MET A O 1
ATOM 715 N N . ILE A 1 86 ? 1.786 -3.989 -8.216 1.00 79.94 86 ILE A N 1
ATOM 716 C CA . ILE A 1 86 ? 1.804 -3.348 -9.527 1.00 79.94 86 ILE A CA 1
ATOM 717 C C . ILE A 1 86 ? 2.419 -4.266 -10.581 1.00 79.94 86 ILE A C 1
ATOM 719 O O . ILE A 1 86 ? 3.291 -5.090 -10.307 1.00 79.94 86 ILE A O 1
ATOM 723 N N . LEU A 1 87 ? 1.955 -4.078 -11.807 1.00 75.75 87 LEU A N 1
ATOM 724 C CA . LEU A 1 87 ? 2.482 -4.641 -13.035 1.00 75.75 87 LEU A CA 1
ATOM 725 C C . LEU A 1 87 ? 3.299 -3.567 -13.749 1.00 75.75 87 LEU A C 1
ATOM 727 O O . LEU A 1 87 ? 2.752 -2.507 -14.063 1.00 75.75 87 LEU A O 1
ATOM 731 N N . ARG A 1 88 ? 4.554 -3.880 -14.099 1.00 75.75 88 ARG A N 1
ATOM 732 C CA . ARG A 1 88 ? 5.307 -3.136 -15.119 1.00 75.75 88 ARG A CA 1
ATOM 733 C C . ARG A 1 88 ? 5.301 -3.901 -16.448 1.00 75.75 88 ARG A C 1
ATOM 735 O O . ARG A 1 88 ? 5.791 -5.025 -16.509 1.00 75.75 88 ARG A O 1
ATOM 742 N N . ARG A 1 89 ? 4.785 -3.297 -17.523 1.00 68.81 89 ARG A N 1
ATOM 743 C CA . ARG A 1 89 ? 4.910 -3.806 -18.899 1.00 68.81 89 ARG A CA 1
ATOM 744 C C . ARG A 1 89 ? 6.211 -3.300 -19.521 1.00 68.81 89 ARG A C 1
ATOM 746 O O . ARG A 1 89 ? 6.365 -2.099 -19.744 1.00 68.81 89 ARG A O 1
ATOM 753 N N . GLU A 1 90 ? 7.135 -4.204 -19.826 1.00 67.06 90 GLU A N 1
ATOM 754 C CA . GLU A 1 90 ? 8.360 -3.892 -20.573 1.00 67.06 90 GLU A CA 1
ATOM 755 C C . GLU A 1 90 ? 8.219 -4.282 -22.055 1.00 67.06 90 GLU A C 1
ATOM 757 O O . GLU A 1 90 ? 7.478 -5.201 -22.398 1.00 67.06 90 GLU A O 1
ATOM 762 N N . LYS A 1 91 ? 8.906 -3.556 -22.953 1.00 57.28 91 LYS A N 1
ATOM 763 C CA . LYS A 1 91 ? 8.789 -3.744 -24.414 1.00 57.28 91 LYS A CA 1
ATOM 764 C C . LYS A 1 91 ? 9.352 -5.077 -24.927 1.00 57.28 91 LYS A C 1
ATOM 766 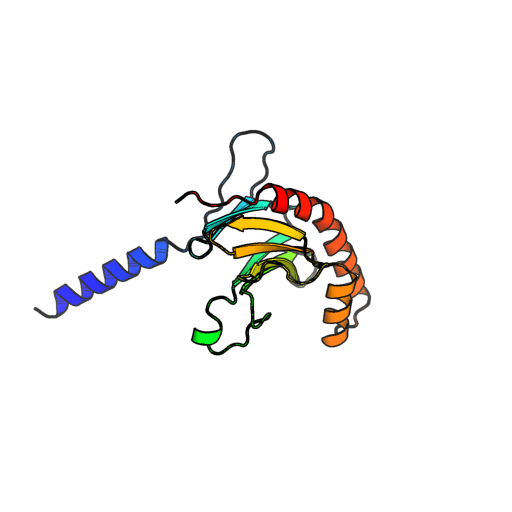O O . LYS A 1 91 ? 8.882 -5.532 -25.964 1.00 57.28 91 LYS A O 1
ATOM 771 N N . ASP A 1 92 ? 10.310 -5.685 -24.221 1.00 52.84 92 ASP A N 1
ATOM 772 C CA . ASP A 1 92 ? 11.183 -6.715 -24.809 1.00 52.84 92 ASP A CA 1
ATOM 773 C C . ASP A 1 92 ? 11.207 -8.085 -24.100 1.00 52.84 92 ASP A C 1
ATOM 775 O O . ASP A 1 92 ? 11.877 -8.965 -24.624 1.00 52.84 92 ASP A O 1
ATOM 779 N N . LEU A 1 93 ? 10.524 -8.283 -22.960 1.00 47.91 93 LEU A N 1
ATOM 780 C CA . LEU A 1 93 ? 10.162 -9.563 -22.297 1.00 47.91 93 LEU A CA 1
ATOM 781 C C . LEU A 1 93 ? 9.908 -9.338 -20.792 1.00 47.91 93 LEU A C 1
ATOM 783 O O . LEU A 1 93 ? 10.451 -8.411 -20.197 1.00 47.91 93 LEU A O 1
ATOM 787 N N . ASP A 1 94 ? 9.106 -10.248 -20.236 1.00 52.19 94 ASP A N 1
ATOM 788 C CA . ASP A 1 94 ? 8.685 -10.463 -18.848 1.00 52.19 94 ASP A CA 1
ATOM 789 C C . ASP A 1 94 ? 7.901 -9.360 -18.125 1.00 52.19 94 ASP A C 1
ATOM 791 O O . ASP A 1 94 ? 8.346 -8.253 -17.825 1.00 52.19 94 ASP A O 1
ATOM 795 N N . ILE A 1 95 ? 6.674 -9.753 -17.788 1.00 52.28 95 ILE A N 1
ATOM 796 C CA . ILE A 1 95 ? 5.831 -9.100 -16.807 1.00 52.28 95 ILE A CA 1
ATOM 797 C C . ILE A 1 95 ? 6.534 -9.198 -15.455 1.00 52.28 95 ILE A C 1
ATOM 799 O O . ILE A 1 95 ? 6.803 -10.290 -14.961 1.00 52.28 95 ILE A O 1
ATOM 803 N N . SER A 1 96 ? 6.782 -8.048 -14.845 1.00 61.84 96 SER A N 1
ATOM 804 C CA . SER A 1 96 ? 7.330 -7.994 -13.503 1.00 61.84 96 SER A CA 1
ATOM 805 C C . SER A 1 96 ? 6.266 -7.541 -12.500 1.00 61.84 96 SER A C 1
ATOM 807 O O . SER A 1 96 ? 5.599 -6.525 -12.730 1.00 61.84 96 SER A O 1
ATOM 809 N N . PHE A 1 97 ? 6.111 -8.300 -11.410 1.00 68.50 97 PHE A N 1
ATOM 810 C CA . PHE A 1 97 ? 5.141 -8.047 -10.342 1.00 68.50 97 PHE A CA 1
ATOM 811 C C . PHE A 1 97 ? 5.850 -7.721 -9.038 1.00 68.50 97 PHE A C 1
ATOM 813 O O . PHE A 1 97 ? 6.679 -8.505 -8.579 1.00 68.50 97 PHE A O 1
ATOM 820 N N . TYR A 1 98 ? 5.462 -6.617 -8.409 1.00 72.81 98 TYR A N 1
ATOM 821 C CA . TYR A 1 98 ? 6.017 -6.208 -7.121 1.00 72.81 98 TYR A CA 1
ATOM 822 C C . TYR A 1 98 ? 4.925 -5.630 -6.254 1.00 72.81 98 TYR A C 1
ATOM 824 O O . TYR A 1 98 ? 4.056 -4.915 -6.758 1.00 72.81 98 TYR A O 1
ATOM 832 N N . THR A 1 99 ? 4.988 -5.899 -4.955 1.00 77.44 99 THR A N 1
ATOM 833 C CA . THR A 1 99 ? 4.242 -5.098 -3.990 1.00 77.44 99 THR A CA 1
ATOM 834 C C . THR A 1 99 ? 4.808 -3.679 -4.048 1.00 77.44 99 THR A C 1
ATOM 836 O O . THR A 1 99 ? 6.016 -3.483 -3.952 1.00 77.44 99 THR A O 1
ATOM 839 N N . ALA A 1 100 ? 3.949 -2.692 -4.292 1.00 83.12 100 ALA A N 1
ATOM 840 C CA . ALA A 1 100 ? 4.335 -1.283 -4.335 1.00 83.12 100 ALA A CA 1
ATOM 841 C C . ALA A 1 100 ? 4.182 -0.628 -2.962 1.00 83.12 100 ALA A C 1
ATOM 843 O O . ALA A 1 100 ? 5.003 0.189 -2.558 1.00 83.12 100 ALA A O 1
ATOM 844 N N . PHE A 1 101 ? 3.115 -0.977 -2.251 1.00 89.62 101 PHE A N 1
ATOM 845 C CA . PHE A 1 101 ? 2.834 -0.488 -0.911 1.00 89.62 101 PHE A CA 1
ATOM 846 C C . PHE A 1 101 ? 1.874 -1.435 -0.194 1.00 89.62 101 PHE A C 1
ATOM 848 O O . PHE A 1 101 ? 1.211 -2.270 -0.819 1.00 89.62 101 PHE A O 1
ATOM 855 N N . GLU A 1 102 ? 1.782 -1.260 1.118 1.00 91.75 102 GLU A N 1
ATOM 856 C CA . GLU A 1 102 ? 0.887 -2.019 1.986 1.00 91.75 102 GLU A CA 1
ATOM 857 C C . GLU A 1 102 ? -0.030 -1.045 2.741 1.00 91.75 102 GLU A C 1
ATOM 859 O O . GLU A 1 102 ? 0.409 0.024 3.183 1.00 91.75 102 GLU A O 1
ATOM 864 N N . LEU A 1 103 ? -1.303 -1.410 2.898 1.00 93.38 103 LEU A N 1
ATOM 865 C CA . LEU A 1 103 ? -2.160 -0.837 3.933 1.00 93.38 103 LEU A CA 1
ATOM 866 C C . LEU A 1 103 ? -2.228 -1.801 5.103 1.00 93.38 103 LEU A C 1
ATOM 868 O O . LEU A 1 103 ? -2.485 -2.986 4.914 1.00 93.38 103 LEU A O 1
ATOM 872 N N . ILE A 1 104 ? -2.026 -1.279 6.306 1.00 92.12 104 ILE A N 1
ATOM 873 C CA . ILE A 1 104 ? -2.051 -2.074 7.528 1.00 92.12 104 ILE A CA 1
ATOM 874 C C . ILE A 1 104 ? -3.152 -1.532 8.430 1.00 92.12 104 ILE A C 1
ATOM 876 O O . ILE A 1 104 ? -3.166 -0.345 8.763 1.00 92.12 104 ILE A O 1
ATOM 880 N N . VAL A 1 105 ? -4.077 -2.403 8.822 1.00 92.06 105 VAL A N 1
ATOM 881 C CA . VAL A 1 105 ? -5.176 -2.082 9.732 1.00 92.06 105 VAL A CA 1
ATOM 882 C C . VAL A 1 105 ? -4.933 -2.794 11.052 1.00 92.06 105 VAL A C 1
ATOM 884 O O . VAL A 1 105 ? -4.864 -4.020 11.107 1.00 92.06 105 VAL A O 1
ATOM 887 N N . SER A 1 106 ? -4.798 -2.014 12.118 1.00 89.75 106 SER A N 1
ATOM 888 C CA . SER A 1 106 ? -4.413 -2.502 13.441 1.00 89.75 106 SER A CA 1
ATOM 889 C C . SER A 1 106 ? -5.432 -2.102 14.492 1.00 89.75 106 SER A C 1
ATOM 891 O O . SER A 1 106 ? -5.876 -0.957 14.523 1.00 89.75 106 SER A O 1
ATOM 893 N N . GLU A 1 107 ? -5.745 -3.016 15.406 1.00 86.31 107 GLU A N 1
ATOM 894 C CA . GLU A 1 107 ? -6.488 -2.693 16.634 1.00 86.31 107 GLU A CA 1
ATOM 895 C C . GLU A 1 107 ? -5.582 -2.070 17.711 1.00 86.31 107 GLU A C 1
ATOM 897 O O . GLU A 1 107 ? -6.054 -1.448 18.661 1.00 86.31 107 GLU A O 1
ATOM 902 N N . LYS A 1 108 ? -4.257 -2.201 17.563 1.00 76.25 108 LYS A N 1
ATOM 903 C CA . LYS A 1 108 ? -3.264 -1.544 18.421 1.00 76.25 108 LYS A CA 1
ATOM 904 C C . LYS A 1 108 ? -2.911 -0.173 17.850 1.00 76.25 108 LYS A C 1
ATOM 906 O O . LYS A 1 108 ? -2.613 -0.053 16.663 1.00 76.25 108 LYS A O 1
ATOM 911 N N . SER A 1 109 ? -2.862 0.836 18.717 1.00 65.50 109 SER A N 1
ATOM 912 C CA . SER A 1 109 ? -2.632 2.239 18.342 1.00 65.50 109 SER A CA 1
ATOM 913 C C . SER A 1 109 ? -1.201 2.578 17.912 1.00 65.50 109 SER A C 1
ATOM 915 O O . SER A 1 109 ? -0.974 3.655 17.363 1.00 65.50 109 SER A O 1
ATOM 917 N N . ASN A 1 110 ? -0.238 1.683 18.154 1.00 65.81 110 ASN A N 1
ATOM 918 C CA . ASN A 1 110 ? 1.180 1.895 17.866 1.00 65.81 110 ASN A CA 1
ATOM 919 C C . ASN A 1 110 ? 1.811 0.622 17.292 1.00 65.81 110 ASN A C 1
ATOM 921 O O . ASN A 1 110 ? 2.415 -0.166 18.022 1.00 65.81 110 ASN A O 1
ATOM 925 N N . LEU A 1 111 ? 1.665 0.429 15.983 1.00 75.62 111 LEU A N 1
ATOM 926 C CA . LEU A 1 111 ? 2.593 -0.413 15.227 1.00 75.62 111 LEU A CA 1
ATOM 927 C C . LEU A 1 111 ? 3.923 0.328 14.985 1.00 75.62 111 LEU A C 1
ATOM 929 O O . LEU A 1 111 ? 4.063 1.493 15.357 1.00 75.62 111 LEU A O 1
ATOM 933 N N . ASP A 1 112 ? 4.906 -0.373 14.411 1.00 71.81 112 ASP A N 1
ATOM 934 C CA . ASP A 1 112 ? 6.279 0.101 14.182 1.00 71.81 112 ASP A CA 1
ATOM 935 C C . ASP A 1 112 ? 6.365 1.556 13.665 1.00 71.81 112 ASP A C 1
ATOM 937 O O . ASP A 1 112 ? 5.609 1.997 12.800 1.00 71.81 112 ASP A O 1
ATOM 941 N N . SER A 1 113 ? 7.359 2.283 14.175 1.00 65.31 113 SER A N 1
ATOM 942 C CA . SER A 1 113 ? 7.724 3.664 13.838 1.00 65.31 113 SER A CA 1
ATOM 943 C C . SER A 1 113 ? 7.987 3.935 12.351 1.00 65.31 113 SER A C 1
ATOM 945 O O . SER A 1 113 ? 7.965 5.090 11.930 1.00 65.31 113 SER A O 1
ATOM 947 N N . ASN A 1 114 ? 8.220 2.892 11.551 1.00 81.31 114 ASN A N 1
ATOM 948 C CA . ASN A 1 114 ? 8.463 3.002 10.111 1.00 81.31 114 ASN A CA 1
ATOM 949 C C . ASN A 1 114 ? 7.181 3.105 9.265 1.00 81.31 114 ASN A C 1
ATOM 951 O O . ASN A 1 114 ? 7.267 3.236 8.044 1.00 81.31 114 ASN A O 1
ATOM 955 N N . LEU A 1 115 ? 6.004 3.046 9.894 1.00 88.62 115 LEU A N 1
ATOM 956 C CA . LEU A 1 115 ? 4.707 3.136 9.233 1.00 88.62 115 LEU A CA 1
ATOM 957 C C . LEU A 1 115 ? 4.153 4.565 9.248 1.00 88.62 115 LEU A C 1
ATOM 959 O O . LEU A 1 115 ? 4.227 5.275 10.252 1.00 88.62 115 LEU A O 1
ATOM 963 N N . ILE A 1 116 ? 3.522 4.978 8.149 1.00 92.19 116 ILE A N 1
ATOM 964 C CA . ILE A 1 116 ? 2.882 6.291 8.039 1.00 92.19 116 ILE A CA 1
ATOM 965 C C . ILE A 1 116 ? 1.424 6.159 8.479 1.00 92.19 116 ILE A C 1
ATOM 967 O O . ILE A 1 116 ? 0.638 5.462 7.848 1.00 92.19 116 ILE A O 1
ATOM 971 N N . LYS A 1 117 ? 1.032 6.833 9.561 1.00 93.25 117 LYS A N 1
ATOM 972 C CA . LYS A 1 117 ? -0.358 6.822 10.041 1.00 93.25 117 LYS A CA 1
ATOM 973 C C . LYS A 1 117 ? -1.266 7.623 9.100 1.00 93.25 117 LYS A C 1
ATOM 975 O O . LYS A 1 117 ? -1.044 8.814 8.905 1.00 93.25 117 LYS A O 1
ATOM 980 N N . LEU A 1 118 ? -2.309 6.980 8.578 1.00 93.88 118 LEU A N 1
ATOM 981 C CA . LEU A 1 118 ? -3.332 7.596 7.724 1.00 93.88 118 LEU A CA 1
ATOM 982 C C . LEU A 1 118 ? -4.514 8.146 8.528 1.00 93.88 118 LEU A C 1
ATOM 984 O O . LEU A 1 118 ? -5.087 9.170 8.169 1.00 93.88 118 LEU A O 1
ATOM 988 N N . GLY A 1 119 ? -4.881 7.484 9.626 1.00 92.38 119 GLY A N 1
ATOM 989 C CA . GLY A 1 119 ? -5.999 7.913 10.461 1.00 92.38 119 GLY A CA 1
ATOM 990 C C . GLY A 1 119 ? -6.422 6.870 11.486 1.00 92.38 119 GLY A C 1
ATOM 991 O O . GLY A 1 119 ? -5.847 5.785 11.572 1.00 92.38 119 GLY A O 1
ATOM 992 N N . GLU A 1 120 ? -7.444 7.216 12.265 1.00 92.94 120 GLU A N 1
ATOM 993 C CA . GLU A 1 120 ? -8.081 6.328 13.237 1.00 92.94 120 GLU A CA 1
ATOM 994 C C . GLU A 1 120 ? -9.592 6.376 13.076 1.00 92.94 120 GLU A C 1
ATOM 996 O O . GLU A 1 120 ? -10.171 7.455 12.938 1.00 92.94 120 GLU A O 1
ATOM 1001 N N . LYS A 1 121 ? -10.222 5.202 13.108 1.00 91.12 121 LYS A N 1
ATOM 1002 C CA . LYS A 1 121 ? -11.677 5.057 13.055 1.00 91.12 121 LYS A CA 1
ATOM 1003 C C . LYS A 1 121 ? -12.089 3.735 13.697 1.00 91.12 121 LYS A C 1
ATOM 1005 O O . LYS A 1 121 ? -11.416 2.725 13.512 1.00 91.12 121 LYS A O 1
ATOM 1010 N N . ASP A 1 122 ? -13.174 3.755 14.469 1.00 89.31 122 ASP A N 1
ATOM 1011 C CA . ASP A 1 122 ? -13.785 2.571 15.096 1.00 89.31 122 ASP A CA 1
ATOM 1012 C C . ASP A 1 122 ? -12.799 1.698 15.895 1.00 89.31 122 ASP A C 1
ATOM 1014 O O . ASP A 1 122 ? -12.786 0.469 15.791 1.00 89.31 122 ASP A O 1
ATOM 1018 N N . GLY A 1 123 ? -11.935 2.357 16.676 1.00 88.25 123 GLY A N 1
ATOM 1019 C CA . GLY A 1 123 ? -10.920 1.701 17.507 1.00 88.25 123 GLY A CA 1
ATOM 1020 C C . GLY A 1 123 ? -9.751 1.093 16.728 1.00 88.25 123 GLY A C 1
ATOM 1021 O O . GLY A 1 123 ? -8.940 0.395 17.326 1.00 88.25 123 GLY A O 1
ATOM 1022 N N . LYS A 1 124 ? -9.654 1.347 15.418 1.00 90.25 124 LYS A N 1
ATOM 1023 C CA . LYS A 1 124 ? -8.570 0.874 14.554 1.00 90.25 124 LYS A CA 1
ATOM 1024 C C . LYS A 1 124 ? -7.700 2.030 14.093 1.00 90.25 124 LYS A C 1
ATOM 1026 O O . LYS A 1 124 ? -8.198 3.126 13.821 1.00 90.25 124 LYS A O 1
ATOM 1031 N N . THR A 1 125 ? -6.413 1.756 13.939 1.00 92.50 125 THR A N 1
ATOM 1032 C CA . THR A 1 125 ? -5.446 2.658 13.323 1.00 92.50 125 THR A CA 1
ATOM 1033 C C . THR A 1 125 ? -5.057 2.127 11.950 1.00 92.50 125 THR A C 1
ATOM 1035 O O . THR A 1 125 ? -4.772 0.941 11.780 1.00 92.50 125 THR A O 1
ATOM 1038 N N . TYR A 1 126 ? -5.057 3.027 10.971 1.00 93.19 126 TYR A N 1
ATOM 1039 C CA . TYR A 1 126 ? -4.767 2.736 9.574 1.00 93.19 126 TYR A CA 1
ATOM 1040 C C . TYR A 1 126 ? -3.390 3.278 9.246 1.00 93.19 126 TYR A C 1
ATOM 1042 O O . TYR A 1 126 ? -3.107 4.457 9.486 1.00 93.19 126 TYR A O 1
ATOM 1050 N N . TYR A 1 127 ? -2.548 2.425 8.683 1.00 94.00 127 TYR A N 1
ATOM 1051 C CA . TYR A 1 127 ? -1.191 2.767 8.310 1.00 94.00 127 TYR A CA 1
ATOM 1052 C C . TYR A 1 127 ? -0.938 2.498 6.834 1.00 94.00 127 TYR A C 1
ATOM 1054 O O . TYR A 1 127 ? -1.491 1.574 6.242 1.00 94.00 127 TYR A O 1
ATOM 1062 N N . TYR A 1 128 ? -0.050 3.304 6.275 1.00 93.31 128 TYR A N 1
ATOM 1063 C CA . TYR A 1 128 ? 0.526 3.155 4.958 1.00 93.31 128 TYR A CA 1
ATOM 1064 C C . TYR A 1 128 ? 1.994 2.779 5.098 1.00 93.31 128 TYR A C 1
ATOM 1066 O O . TYR A 1 128 ? 2.737 3.411 5.857 1.00 93.31 128 TYR A O 1
ATOM 1074 N N . LYS A 1 129 ? 2.419 1.767 4.349 1.00 91.12 129 LYS A N 1
ATOM 1075 C CA . LYS A 1 129 ? 3.822 1.386 4.243 1.00 91.12 129 LYS A CA 1
ATOM 1076 C C . LYS A 1 129 ? 4.272 1.506 2.799 1.00 91.12 129 LYS A C 1
ATOM 1078 O O . LYS A 1 129 ? 3.854 0.733 1.938 1.00 91.12 129 LYS A O 1
ATOM 1083 N N . GLU A 1 130 ? 5.144 2.475 2.559 1.00 88.00 130 GLU A N 1
ATOM 1084 C CA . GLU A 1 130 ? 5.933 2.543 1.333 1.00 88.00 130 GLU A CA 1
ATOM 1085 C C . GLU A 1 130 ? 6.950 1.403 1.347 1.00 88.00 130 GLU A C 1
ATOM 1087 O O . GLU A 1 130 ? 7.681 1.246 2.327 1.00 88.00 130 GLU A O 1
ATOM 1092 N N . LEU A 1 131 ? 7.022 0.620 0.271 1.00 78.62 131 LEU A N 1
ATOM 1093 C CA . LEU A 1 131 ? 8.118 -0.329 0.111 1.00 78.62 131 LEU A CA 1
ATOM 1094 C C . LEU A 1 131 ? 9.332 0.412 -0.433 1.00 78.62 131 LEU A C 1
ATOM 1096 O O . LEU A 1 131 ? 9.374 0.818 -1.596 1.00 78.62 131 LEU A O 1
ATOM 1100 N N . LYS A 1 132 ? 10.317 0.616 0.443 1.00 77.00 132 LYS A N 1
ATOM 1101 C CA . LYS A 1 132 ? 11.546 1.328 0.100 1.00 77.00 132 LYS A CA 1
ATOM 1102 C C . LYS A 1 132 ? 12.507 0.413 -0.642 1.00 77.00 132 LYS A C 1
ATOM 1104 O O . LYS A 1 132 ? 12.422 -0.811 -0.565 1.00 77.00 132 LYS A O 1
ATOM 1109 N N . GLU A 1 133 ? 13.471 1.032 -1.325 1.00 79.50 133 GLU A N 1
ATOM 1110 C CA . GLU A 1 133 ? 14.525 0.314 -2.045 1.00 79.50 133 GLU A CA 1
ATOM 1111 C C . GLU A 1 133 ? 15.166 -0.771 -1.171 1.00 79.50 133 GLU A C 1
ATOM 1113 O O . GLU A 1 133 ? 15.261 -1.911 -1.611 1.00 79.50 133 GLU A O 1
ATOM 1118 N N . ASP A 1 134 ? 15.528 -0.458 0.073 1.00 80.12 134 ASP A N 1
ATOM 1119 C CA . ASP A 1 134 ? 16.192 -1.410 0.969 1.00 80.12 134 ASP A CA 1
ATOM 1120 C C . ASP A 1 134 ? 15.332 -2.641 1.295 1.00 80.12 134 ASP A C 1
ATOM 1122 O O . ASP A 1 134 ? 15.852 -3.762 1.296 1.00 80.12 134 ASP A O 1
ATOM 1126 N N . ASP A 1 135 ? 14.026 -2.454 1.508 1.00 76.81 135 ASP A N 1
ATOM 1127 C CA . ASP A 1 135 ? 13.087 -3.541 1.801 1.00 76.81 135 ASP A CA 1
ATOM 1128 C C . ASP A 1 135 ? 12.969 -4.489 0.603 1.00 76.81 135 ASP A C 1
ATOM 1130 O O . ASP A 1 135 ? 13.116 -5.706 0.734 1.00 76.81 135 ASP A O 1
ATOM 1134 N N . VAL A 1 136 ? 12.807 -3.920 -0.594 1.00 76.38 136 VAL 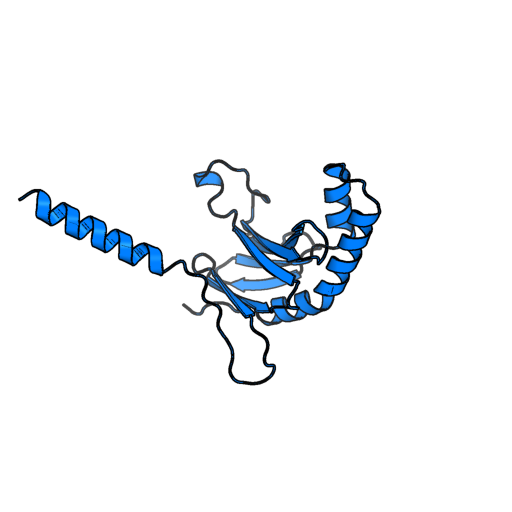A N 1
ATOM 1135 C CA . VAL A 1 136 ? 12.698 -4.689 -1.839 1.00 76.38 136 VAL A CA 1
ATOM 1136 C C . VAL A 1 136 ? 14.028 -5.365 -2.191 1.00 76.38 136 VAL A C 1
ATOM 1138 O O . VAL A 1 136 ? 14.057 -6.512 -2.634 1.00 76.38 136 VAL A O 1
ATOM 1141 N N . MET A 1 137 ? 15.163 -4.695 -1.968 1.00 79.44 137 MET A N 1
ATOM 1142 C CA . MET A 1 137 ? 16.487 -5.276 -2.213 1.00 79.44 137 MET A CA 1
ATOM 1143 C C . MET A 1 137 ? 16.781 -6.452 -1.284 1.00 79.44 137 MET A C 1
ATOM 1145 O O . MET A 1 137 ? 17.468 -7.392 -1.693 1.00 79.44 137 MET A O 1
ATOM 1149 N N . LYS A 1 138 ? 16.296 -6.412 -0.040 1.00 80.12 138 LYS A N 1
ATOM 1150 C CA . LYS A 1 138 ? 16.393 -7.544 0.882 1.00 80.12 138 LYS A CA 1
ATOM 1151 C C . LYS A 1 138 ? 15.597 -8.736 0.351 1.00 80.12 138 LYS A C 1
ATOM 1153 O O . LYS A 1 138 ? 16.158 -9.820 0.235 1.00 80.12 138 LYS A O 1
ATOM 1158 N N . GLU A 1 139 ? 14.354 -8.514 -0.067 1.00 72.88 139 GLU A N 1
ATOM 1159 C CA . GLU A 1 139 ? 13.497 -9.567 -0.619 1.00 72.88 139 GLU A CA 1
ATOM 1160 C C . GLU A 1 139 ? 14.097 -10.219 -1.878 1.00 72.88 139 GLU A C 1
ATOM 1162 O O . GLU A 1 139 ? 14.135 -11.444 -1.994 1.00 72.88 139 GLU A O 1
ATOM 1167 N N . ILE A 1 140 ? 14.631 -9.417 -2.803 1.00 74.44 140 ILE A N 1
ATOM 1168 C CA . ILE A 1 140 ? 15.294 -9.910 -4.022 1.00 74.44 140 ILE A CA 1
ATOM 1169 C C . ILE A 1 140 ? 16.524 -10.766 -3.683 1.00 74.44 140 ILE A C 1
ATOM 1171 O O . ILE A 1 140 ? 16.715 -11.842 -4.258 1.00 74.44 140 ILE A O 1
ATOM 1175 N N . LYS A 1 141 ? 17.344 -10.325 -2.718 1.00 74.12 141 LYS A N 1
ATOM 1176 C CA . LYS A 1 141 ? 18.502 -11.098 -2.241 1.00 74.12 141 LYS A CA 1
ATOM 1177 C C . LYS A 1 141 ? 18.081 -12.426 -1.620 1.00 74.12 141 LYS A C 1
ATOM 1179 O O . LYS A 1 141 ? 18.704 -13.445 -1.917 1.00 74.12 141 LYS A O 1
ATOM 1184 N N . ASP A 1 142 ? 17.033 -12.422 -0.802 1.00 75.06 142 ASP A N 1
ATOM 1185 C CA . ASP A 1 142 ? 16.520 -13.623 -0.137 1.00 75.06 142 ASP A CA 1
ATOM 1186 C C . ASP A 1 142 ? 15.989 -14.646 -1.158 1.00 75.06 142 ASP A C 1
ATOM 1188 O O . ASP A 1 142 ? 16.219 -15.850 -1.015 1.00 75.06 142 ASP A O 1
ATOM 1192 N N . ARG A 1 143 ? 15.376 -14.170 -2.252 1.00 69.62 143 ARG A N 1
ATOM 1193 C CA . ARG A 1 143 ? 14.941 -14.993 -3.397 1.00 69.62 143 ARG A CA 1
ATOM 1194 C C . ARG A 1 143 ? 16.090 -15.498 -4.278 1.00 69.62 143 ARG A C 1
ATOM 1196 O O . ARG A 1 143 ? 15.865 -16.354 -5.128 1.00 69.62 143 ARG A O 1
ATOM 1203 N N . LYS A 1 144 ? 17.323 -15.026 -4.050 1.00 72.75 144 LYS A N 1
ATOM 1204 C CA . LYS A 1 144 ? 18.516 -15.283 -4.882 1.00 72.75 144 LYS A CA 1
ATOM 1205 C C . LYS A 1 144 ? 18.353 -14.837 -6.340 1.00 72.75 144 LYS A C 1
ATOM 1207 O O . LYS A 1 144 ? 19.066 -15.329 -7.214 1.00 72.75 144 LYS A O 1
ATOM 1212 N N . ASP A 1 145 ? 17.466 -13.879 -6.589 1.00 66.75 145 ASP A N 1
ATOM 1213 C CA . ASP A 1 145 ? 17.333 -13.225 -7.886 1.00 66.75 145 ASP A CA 1
ATOM 1214 C C . ASP A 1 145 ? 18.485 -12.218 -8.023 1.00 66.75 145 ASP A C 1
ATOM 1216 O O . ASP A 1 145 ? 18.448 -11.118 -7.478 1.00 66.75 145 ASP A O 1
ATOM 1220 N N . SER A 1 146 ? 19.576 -12.624 -8.679 1.00 62.09 146 SER A N 1
ATOM 1221 C CA . SER A 1 146 ? 20.855 -11.895 -8.653 1.00 62.09 146 SER A CA 1
ATOM 1222 C C . SER A 1 146 ? 21.281 -11.297 -9.997 1.00 62.09 146 SER A C 1
ATOM 1224 O O . SER A 1 146 ? 22.468 -11.050 -10.197 1.00 62.09 146 SER A O 1
ATOM 1226 N N . ASP A 1 147 ? 20.362 -11.110 -10.947 1.00 78.56 147 ASP A N 1
ATOM 1227 C CA . ASP A 1 147 ? 20.688 -10.400 -12.188 1.00 78.56 147 ASP A CA 1
ATOM 1228 C C . ASP A 1 147 ? 20.779 -8.889 -11.913 1.00 78.56 147 ASP A C 1
ATOM 1230 O O . ASP A 1 147 ? 19.787 -8.239 -11.573 1.00 78.56 147 ASP A O 1
ATOM 1234 N N . ASP A 1 148 ? 21.969 -8.312 -12.095 1.00 80.00 148 ASP A N 1
ATOM 1235 C CA . ASP A 1 148 ? 22.225 -6.875 -11.943 1.00 80.00 148 ASP A CA 1
ATOM 1236 C C . ASP A 1 148 ? 21.261 -6.024 -12.782 1.00 80.00 148 ASP A C 1
ATOM 1238 O O . ASP A 1 148 ? 20.841 -4.939 -12.363 1.00 80.00 148 ASP A O 1
ATOM 1242 N N . LYS A 1 149 ? 20.860 -6.520 -13.961 1.00 79.38 149 LYS A N 1
ATOM 1243 C CA . LYS A 1 149 ? 19.909 -5.825 -14.834 1.00 79.38 149 LYS A CA 1
ATOM 1244 C C . LYS A 1 149 ? 18.513 -5.785 -14.215 1.00 79.38 149 LYS A C 1
ATOM 1246 O O . LYS A 1 149 ? 17.840 -4.757 -14.298 1.00 79.38 149 LYS A O 1
ATOM 1251 N N . TYR A 1 150 ? 18.084 -6.873 -13.583 1.00 77.12 150 TYR A N 1
ATOM 1252 C CA . TYR A 1 150 ? 16.815 -6.957 -12.864 1.00 77.12 150 TYR A CA 1
ATOM 1253 C C . TYR A 1 150 ? 16.806 -6.042 -11.634 1.00 77.12 150 TYR A C 1
ATOM 1255 O O . TYR A 1 150 ? 15.901 -5.223 -11.475 1.00 77.12 150 TYR A O 1
ATOM 1263 N N . ILE A 1 151 ? 17.875 -6.078 -10.835 1.00 79.81 151 ILE A N 1
ATOM 1264 C CA . ILE A 1 151 ? 18.050 -5.197 -9.672 1.00 79.81 151 ILE A CA 1
ATOM 1265 C C . ILE A 1 151 ? 17.979 -3.720 -10.087 1.00 79.81 151 ILE A C 1
ATOM 1267 O O . ILE A 1 151 ? 17.247 -2.934 -9.483 1.00 79.81 151 ILE A O 1
ATOM 1271 N N . ALA A 1 152 ? 18.695 -3.327 -11.145 1.00 81.50 152 ALA A N 1
ATOM 1272 C CA . ALA A 1 152 ? 18.682 -1.950 -11.636 1.00 81.50 152 ALA A CA 1
ATOM 1273 C C . ALA A 1 152 ? 17.287 -1.504 -12.112 1.00 81.50 152 ALA A C 1
ATOM 1275 O O . ALA A 1 152 ? 16.868 -0.375 -11.840 1.00 81.50 152 ALA A O 1
ATOM 1276 N N . ARG A 1 153 ? 16.538 -2.389 -12.784 1.00 79.12 153 ARG A N 1
ATOM 1277 C CA . ARG A 1 153 ? 15.151 -2.120 -13.205 1.00 79.12 153 ARG A CA 1
ATOM 1278 C C . ARG A 1 153 ? 14.236 -1.858 -12.018 1.00 79.12 153 ARG A C 1
ATOM 1280 O O . ARG A 1 153 ? 13.403 -0.954 -12.094 1.00 79.12 153 ARG A O 1
ATOM 1287 N N . ILE A 1 154 ? 14.420 -2.597 -10.928 1.00 78.75 154 ILE A N 1
ATOM 1288 C CA . ILE A 1 154 ? 13.619 -2.424 -9.719 1.00 78.75 154 ILE A CA 1
ATOM 1289 C C . ILE A 1 154 ? 13.876 -1.107 -9.032 1.00 78.75 154 ILE A C 1
ATOM 1291 O O . ILE A 1 154 ? 12.931 -0.387 -8.724 1.00 78.75 154 ILE A O 1
ATOM 1295 N N . LYS A 1 155 ? 15.144 -0.747 -8.857 1.00 81.62 155 LYS A N 1
ATOM 1296 C CA . LYS A 1 155 ? 15.504 0.543 -8.264 1.00 81.62 155 LYS A CA 1
ATOM 1297 C C . LYS A 1 155 ? 14.905 1.709 -9.048 1.00 81.62 155 LYS A C 1
ATOM 1299 O O . LYS A 1 155 ? 14.403 2.661 -8.458 1.00 81.62 155 LYS A O 1
ATOM 1304 N N . ASN A 1 156 ? 14.913 1.618 -10.379 1.00 83.06 156 ASN A N 1
ATOM 1305 C CA . ASN A 1 156 ? 14.280 2.625 -11.227 1.00 83.06 156 ASN A CA 1
ATOM 1306 C C . ASN A 1 156 ? 12.758 2.644 -11.054 1.00 83.06 156 ASN A C 1
ATOM 1308 O O . ASN A 1 156 ? 12.186 3.721 -10.943 1.00 83.06 156 ASN A O 1
ATOM 1312 N N . LEU A 1 157 ? 12.112 1.474 -10.988 1.00 81.19 157 LEU A N 1
ATOM 1313 C CA . LEU A 1 157 ? 10.672 1.388 -10.751 1.00 81.19 157 LEU A CA 1
ATOM 1314 C C . LEU A 1 157 ? 10.280 2.033 -9.417 1.00 81.19 157 LEU A C 1
ATOM 1316 O O . LEU A 1 157 ? 9.378 2.855 -9.406 1.00 81.19 157 LEU A O 1
ATOM 1320 N N . ILE A 1 158 ? 10.979 1.730 -8.321 1.00 82.44 158 ILE A N 1
ATOM 1321 C CA . ILE A 1 158 ? 10.688 2.304 -6.996 1.00 82.44 158 ILE A CA 1
ATOM 1322 C C . ILE A 1 158 ? 10.752 3.838 -7.041 1.00 82.44 158 ILE A C 1
ATOM 1324 O O . ILE A 1 158 ? 9.821 4.506 -6.603 1.00 82.44 158 ILE A O 1
ATOM 1328 N N . LYS A 1 159 ? 11.788 4.403 -7.673 1.00 84.62 159 LYS A N 1
ATOM 1329 C CA . LYS A 1 159 ? 11.913 5.859 -7.863 1.00 84.62 159 LYS A CA 1
ATOM 1330 C C . LYS A 1 159 ? 10.793 6.451 -8.716 1.00 84.62 159 LYS A C 1
ATOM 1332 O O . LYS A 1 159 ? 10.330 7.554 -8.448 1.00 84.62 159 LYS A O 1
ATOM 1337 N N . GLU A 1 160 ? 10.348 5.735 -9.748 1.00 83.50 160 GLU A N 1
ATOM 1338 C CA . GLU A 1 160 ? 9.220 6.166 -10.581 1.00 83.50 160 GLU A CA 1
ATOM 1339 C C . GLU A 1 160 ? 7.898 6.225 -9.789 1.00 83.50 160 GLU A C 1
ATOM 1341 O O . GLU A 1 160 ? 7.029 7.015 -10.159 1.00 83.50 160 GLU A O 1
ATOM 1346 N N . LEU A 1 161 ? 7.751 5.437 -8.715 1.00 83.69 161 LEU A N 1
ATOM 1347 C CA . LEU A 1 161 ? 6.546 5.370 -7.875 1.00 83.69 161 LEU A CA 1
ATOM 1348 C C . LEU A 1 161 ? 6.530 6.376 -6.717 1.00 83.69 161 LEU A C 1
ATOM 1350 O O . LEU A 1 161 ? 5.456 6.641 -6.187 1.00 83.69 161 LEU A O 1
ATOM 1354 N N . GLU A 1 162 ? 7.666 6.967 -6.333 1.00 85.19 162 GLU A N 1
ATOM 1355 C CA . GLU A 1 162 ? 7.757 7.953 -5.238 1.00 85.19 162 GLU A CA 1
ATOM 1356 C C . GLU A 1 162 ? 6.628 9.006 -5.233 1.00 85.19 162 GLU A C 1
ATOM 1358 O O . GLU A 1 162 ? 5.922 9.143 -4.230 1.00 85.19 162 GLU A O 1
ATOM 1363 N N . PRO A 1 163 ? 6.382 9.743 -6.333 1.00 84.44 163 PRO A N 1
ATOM 1364 C CA . PRO A 1 163 ? 5.295 10.724 -6.371 1.00 84.44 163 PRO A CA 1
ATOM 1365 C C . PRO A 1 163 ? 3.890 10.102 -6.265 1.00 84.44 163 PRO A C 1
ATOM 1367 O O . PRO A 1 163 ? 2.973 10.763 -5.777 1.00 84.44 163 PRO A O 1
ATOM 1370 N N . MET A 1 164 ? 3.719 8.837 -6.662 1.00 86.31 164 MET A N 1
ATOM 1371 C CA . MET A 1 164 ? 2.449 8.114 -6.578 1.00 86.31 164 MET A CA 1
ATOM 1372 C C . MET A 1 164 ? 2.040 7.862 -5.124 1.00 86.31 164 MET A C 1
ATOM 1374 O O . MET A 1 164 ? 0.865 7.999 -4.794 1.00 86.31 164 MET A O 1
ATOM 1378 N N . HIS A 1 165 ? 2.992 7.545 -4.240 1.00 89.19 165 HIS A N 1
ATOM 1379 C CA . HIS A 1 165 ? 2.700 7.280 -2.827 1.00 89.19 165 HIS A CA 1
ATOM 1380 C C . HIS A 1 165 ? 1.999 8.464 -2.161 1.00 89.19 165 HIS A C 1
ATOM 1382 O O . HIS A 1 165 ? 0.994 8.292 -1.472 1.00 89.19 165 HIS A O 1
ATOM 1388 N N . LYS A 1 166 ? 2.455 9.689 -2.446 1.00 89.38 166 LYS A N 1
ATOM 1389 C CA . LYS A 1 166 ? 1.826 10.906 -1.925 1.00 89.38 166 LYS A CA 1
ATOM 1390 C C . LYS A 1 166 ? 0.395 11.090 -2.434 1.00 89.38 166 LYS A C 1
ATOM 1392 O O . LYS A 1 166 ? -0.477 11.466 -1.655 1.00 89.38 166 LYS A O 1
ATOM 1397 N N . GLU A 1 167 ? 0.149 10.854 -3.722 1.00 89.06 167 GLU A N 1
ATOM 1398 C CA . GLU A 1 167 ? -1.198 10.946 -4.304 1.00 89.06 167 GLU A CA 1
ATOM 1399 C C . GLU A 1 167 ? -2.143 9.910 -3.683 1.00 89.06 167 GLU A C 1
ATOM 1401 O O . GLU A 1 167 ? -3.233 10.263 -3.236 1.00 89.06 167 GLU A O 1
ATOM 1406 N N . ILE A 1 168 ? -1.683 8.663 -3.562 1.00 91.19 168 ILE A N 1
ATOM 1407 C CA . ILE A 1 168 ? -2.436 7.563 -2.956 1.00 91.19 168 ILE A CA 1
ATOM 1408 C C . ILE A 1 168 ? -2.785 7.888 -1.502 1.00 91.19 168 ILE A C 1
ATOM 1410 O O . ILE A 1 168 ? -3.959 7.851 -1.141 1.00 91.19 168 ILE A O 1
ATOM 1414 N N . MET A 1 169 ? -1.805 8.270 -0.679 1.00 93.62 169 MET A N 1
ATOM 1415 C CA . MET A 1 169 ? -2.050 8.626 0.723 1.00 93.62 169 MET A CA 1
ATOM 1416 C C . MET A 1 169 ? -3.069 9.764 0.862 1.00 93.62 169 MET A C 1
ATOM 1418 O O . MET A 1 169 ? -3.965 9.681 1.696 1.00 93.62 169 MET A O 1
ATOM 1422 N N . ASN A 1 170 ? -2.986 10.797 0.017 1.00 92.62 170 ASN A N 1
ATOM 1423 C CA . ASN A 1 170 ? -3.931 11.920 0.040 1.00 92.62 170 ASN A CA 1
ATOM 1424 C C . ASN A 1 170 ? -5.348 11.537 -0.416 1.00 92.62 170 ASN A C 1
ATOM 1426 O O . ASN A 1 170 ? -6.305 12.240 -0.093 1.00 92.62 170 ASN A O 1
ATOM 1430 N N . SER A 1 171 ? -5.488 10.457 -1.184 1.00 93.00 171 SER A N 1
ATOM 1431 C CA . SER A 1 171 ? -6.787 9.956 -1.636 1.00 93.00 171 SER A CA 1
ATOM 1432 C C . SER A 1 171 ? -7.511 9.100 -0.593 1.00 93.00 171 SER A C 1
ATOM 1434 O O . SER A 1 171 ? -8.705 8.840 -0.752 1.00 93.00 171 SER A O 1
ATOM 1436 N N . PHE A 1 172 ? -6.808 8.657 0.459 1.00 95.31 172 PHE A N 1
ATOM 1437 C CA . PHE A 1 172 ? -7.384 7.807 1.494 1.00 95.31 172 PHE A CA 1
ATOM 1438 C C . PHE A 1 172 ? -8.541 8.522 2.192 1.00 95.31 172 PHE A C 1
ATOM 1440 O O . PHE A 1 172 ? -8.393 9.630 2.714 1.00 95.31 172 PHE A O 1
ATOM 1447 N N . LYS A 1 173 ? -9.702 7.871 2.222 1.00 95.00 173 LYS A N 1
ATOM 1448 C CA . LYS A 1 173 ? -10.911 8.391 2.866 1.00 95.00 173 LYS A CA 1
ATOM 1449 C C . LYS A 1 173 ? -11.614 7.277 3.615 1.00 95.00 173 LYS A C 1
ATOM 1451 O O . LYS A 1 173 ? -11.723 6.160 3.113 1.00 95.00 173 LYS A O 1
ATOM 1456 N N . PHE A 1 174 ? -12.144 7.596 4.788 1.00 95.56 174 PHE A N 1
ATOM 1457 C CA . PHE A 1 174 ? -13.090 6.712 5.451 1.00 95.56 174 PHE A CA 1
ATOM 1458 C C . PHE A 1 174 ? -14.436 6.745 4.727 1.00 95.56 174 PHE A C 1
ATOM 1460 O O . PHE A 1 174 ? -14.879 7.796 4.270 1.00 95.56 174 PHE A O 1
ATOM 1467 N N . ILE A 1 175 ? -15.088 5.590 4.644 1.00 92.06 175 ILE A N 1
ATOM 1468 C CA . ILE A 1 175 ? -16.477 5.479 4.207 1.00 92.06 175 ILE A CA 1
ATOM 1469 C C . ILE A 1 175 ? -17.337 5.869 5.404 1.00 92.06 175 ILE A C 1
ATOM 1471 O O . ILE A 1 175 ? -17.211 5.266 6.474 1.00 92.06 175 ILE A O 1
ATOM 1475 N N . ASP A 1 176 ? -18.169 6.892 5.255 1.00 80.75 176 ASP A N 1
ATOM 1476 C CA . ASP A 1 176 ? -19.154 7.246 6.276 1.00 80.75 176 ASP A CA 1
ATOM 1477 C C . ASP A 1 176 ? -20.234 6.158 6.361 1.00 80.75 176 ASP A C 1
ATOM 1479 O O . ASP A 1 176 ? -20.636 5.596 5.340 1.00 80.75 176 ASP A O 1
ATOM 1483 N N . ALA A 1 177 ? -20.628 5.822 7.594 1.00 58.69 177 ALA A N 1
ATOM 1484 C CA . ALA A 1 177 ? -21.611 4.779 7.894 1.00 58.69 177 ALA A CA 1
ATOM 1485 C C . ALA A 1 177 ? -23.049 5.240 7.616 1.00 58.69 177 ALA A C 1
ATOM 1487 O O . ALA A 1 177 ? -23.332 6.443 7.826 1.00 58.69 177 ALA A O 1
#